Protein AF-A0AA41BGP5-F1 (afdb_monomer)

Radius of gyration: 15.24 Å; Cα contacts (8 Å, |Δi|>4): 98; chains: 1; bounding box: 39×30×47 Å

Structure (mmCIF, N/CA/C/O backbone):
data_AF-A0AA41BGP5-F1
#
_entry.id   AF-A0AA41BGP5-F1
#
loop_
_atom_site.group_PDB
_atom_site.id
_atom_site.type_symbol
_atom_site.label_atom_id
_atom_site.label_alt_id
_atom_site.label_comp_id
_atom_site.label_asym_id
_atom_site.label_entity_id
_atom_site.label_seq_id
_atom_site.pdbx_PDB_ins_code
_atom_site.Cartn_x
_atom_site.Cartn_y
_atom_site.Cartn_z
_atom_site.occupancy
_atom_site.B_iso_or_equiv
_atom_site.auth_seq_id
_atom_site.auth_comp_id
_atom_site.auth_asym_id
_atom_site.auth_atom_id
_atom_site.pdbx_PDB_model_num
ATOM 1 N N . MET A 1 1 ? -28.105 -10.436 -33.618 1.00 43.47 1 MET A N 1
ATOM 2 C CA . MET A 1 1 ? -27.779 -10.004 -32.245 1.00 43.47 1 MET A CA 1
ATOM 3 C C . MET A 1 1 ? -26.264 -10.003 -32.176 1.00 43.47 1 MET A C 1
ATOM 5 O O . MET A 1 1 ? -25.686 -11.055 -32.396 1.00 43.47 1 MET A O 1
ATOM 9 N N . ALA A 1 2 ? -25.632 -8.834 -32.091 1.00 44.22 2 ALA A N 1
ATOM 10 C CA . ALA A 1 2 ? -24.176 -8.717 -32.109 1.00 44.22 2 ALA A CA 1
ATOM 11 C C . ALA A 1 2 ? -23.711 -8.371 -30.692 1.00 44.22 2 ALA A C 1
ATOM 13 O O . ALA A 1 2 ? -23.896 -7.244 -30.239 1.00 44.22 2 ALA A O 1
ATOM 14 N N . GLU A 1 3 ? -23.163 -9.359 -29.990 1.00 52.66 3 GLU A N 1
ATOM 15 C CA . GLU A 1 3 ? -22.409 -9.159 -28.754 1.00 52.66 3 GLU A CA 1
ATOM 16 C C . GLU A 1 3 ? -21.064 -8.532 -29.118 1.00 52.66 3 GLU A C 1
ATOM 18 O O . GLU A 1 3 ? -20.100 -9.212 -29.460 1.00 52.66 3 GLU A O 1
ATOM 23 N N . ILE A 1 4 ? -21.015 -7.203 -29.089 1.00 52.88 4 ILE A N 1
ATOM 24 C CA . ILE A 1 4 ? -19.750 -6.476 -29.088 1.00 52.88 4 ILE A CA 1
ATOM 25 C C . ILE A 1 4 ? -19.310 -6.445 -27.629 1.00 52.88 4 ILE A C 1
ATOM 27 O O . ILE A 1 4 ? -19.720 -5.589 -26.846 1.00 52.88 4 ILE A O 1
ATOM 31 N N . ILE A 1 5 ? -18.543 -7.469 -27.264 1.00 53.25 5 ILE A N 1
ATOM 32 C CA . ILE A 1 5 ? -17.849 -7.582 -25.987 1.00 53.25 5 ILE A CA 1
ATOM 33 C C . ILE A 1 5 ? -17.012 -6.311 -25.842 1.00 53.25 5 ILE A C 1
ATOM 35 O O . ILE A 1 5 ? -16.168 -6.004 -26.684 1.00 53.25 5 ILE A O 1
ATOM 39 N N . GLN A 1 6 ? -17.330 -5.534 -24.812 1.00 52.88 6 GLN A N 1
ATOM 40 C CA . GLN A 1 6 ? -16.662 -4.281 -24.488 1.00 52.88 6 GLN A CA 1
ATOM 41 C C . GLN A 1 6 ? -15.147 -4.530 -24.449 1.00 52.88 6 GLN A C 1
ATOM 43 O O . GLN A 1 6 ? -14.733 -5.543 -23.875 1.00 52.88 6 GLN A O 1
ATOM 48 N N . PRO A 1 7 ? -14.297 -3.653 -25.014 1.00 47.09 7 PRO A N 1
ATOM 49 C CA . PRO A 1 7 ? -12.891 -3.702 -24.679 1.00 47.09 7 PRO A CA 1
ATOM 50 C C . PRO A 1 7 ? -12.819 -3.386 -23.188 1.00 47.09 7 PRO A C 1
ATOM 52 O O . PRO A 1 7 ? -12.967 -2.238 -22.774 1.00 47.09 7 PRO A O 1
ATOM 55 N N . ILE A 1 8 ? -12.656 -4.428 -22.377 1.00 50.59 8 ILE A N 1
ATOM 56 C CA . ILE A 1 8 ? -12.137 -4.318 -21.023 1.00 50.59 8 ILE A CA 1
ATOM 57 C C . ILE A 1 8 ? -10.825 -3.571 -21.217 1.00 50.59 8 ILE A C 1
ATOM 59 O O . ILE A 1 8 ? -9.831 -4.163 -21.647 1.00 50.59 8 ILE A O 1
ATOM 63 N N . GLN A 1 9 ? -10.846 -2.253 -21.007 1.00 42.50 9 GLN A N 1
ATOM 64 C CA . GLN A 1 9 ? -9.649 -1.469 -20.777 1.00 42.50 9 GLN A CA 1
ATOM 65 C C . GLN A 1 9 ? -9.064 -2.063 -19.505 1.00 42.50 9 GLN A C 1
ATOM 67 O O . GLN A 1 9 ? -9.352 -1.651 -18.389 1.00 42.50 9 GLN A O 1
ATOM 72 N N . THR A 1 10 ? -8.327 -3.154 -19.685 1.00 48.16 10 THR A N 1
ATOM 73 C CA . THR A 1 10 ? -7.395 -3.635 -18.698 1.00 48.16 10 THR A CA 1
ATOM 74 C C . THR A 1 10 ? -6.386 -2.515 -18.676 1.00 48.16 10 THR A C 1
ATOM 76 O O . THR A 1 10 ? -5.533 -2.443 -19.557 1.00 48.16 10 THR A O 1
ATOM 79 N N . GLU A 1 11 ? -6.563 -1.576 -17.751 1.00 48.44 11 GLU A N 1
ATOM 80 C CA . GLU A 1 11 ? -5.488 -0.724 -17.291 1.00 48.44 11 GLU A CA 1
ATOM 81 C C . GLU A 1 11 ? -4.365 -1.683 -16.894 1.00 48.44 11 GLU A C 1
ATOM 83 O O . GLU A 1 11 ? -4.300 -2.245 -15.792 1.00 48.44 11 GLU A O 1
ATOM 88 N N . PHE A 1 12 ? -3.504 -1.962 -17.870 1.00 50.91 12 PHE A N 1
ATOM 89 C CA . PHE A 1 12 ? -2.133 -2.311 -17.627 1.00 50.91 12 PHE A CA 1
ATOM 90 C C . PHE A 1 12 ? -1.615 -1.109 -16.844 1.00 50.91 12 PHE A C 1
ATOM 92 O O . PHE A 1 12 ? -1.168 -0.123 -17.415 1.00 50.91 12 PHE A O 1
ATOM 99 N N . LEU A 1 13 ? -1.765 -1.161 -15.516 1.00 55.47 13 LEU A N 1
ATOM 100 C CA . LEU A 1 13 ? -0.761 -0.629 -14.614 1.00 55.47 13 LEU A CA 1
ATOM 101 C C . LEU A 1 13 ? 0.536 -1.254 -15.114 1.00 55.47 13 LEU A C 1
ATOM 103 O O . LEU A 1 13 ? 0.842 -2.403 -14.777 1.00 55.47 13 LEU A O 1
ATOM 107 N N . ASP A 1 14 ? 1.164 -0.551 -16.052 1.00 60.91 14 ASP A N 1
ATOM 108 C CA . ASP A 1 14 ? 2.507 -0.808 -16.518 1.00 60.91 14 ASP A CA 1
ATOM 109 C C . ASP A 1 14 ? 3.314 -0.883 -15.233 1.00 60.91 14 ASP A C 1
ATOM 111 O O . ASP A 1 14 ? 3.243 0.019 -14.394 1.00 60.91 14 ASP A O 1
ATOM 115 N N . TYR A 1 15 ? 3.876 -2.058 -14.974 1.00 62.56 15 TYR A N 1
ATOM 116 C CA . TYR A 1 15 ? 4.614 -2.282 -13.749 1.00 62.56 15 TYR A CA 1
ATOM 117 C C . TYR A 1 15 ? 5.748 -1.265 -13.723 1.00 62.56 15 TYR A C 1
ATOM 119 O O . TYR A 1 15 ? 6.720 -1.405 -14.462 1.00 62.56 15 TYR A O 1
ATOM 127 N N . ASP A 1 16 ? 5.593 -0.237 -12.897 1.00 75.31 16 ASP A N 1
ATOM 128 C CA . ASP A 1 16 ? 6.600 0.789 -12.753 1.00 75.31 16 ASP A CA 1
ATOM 129 C C . ASP A 1 16 ? 7.613 0.292 -11.713 1.00 75.31 16 ASP A C 1
ATOM 131 O O . ASP A 1 16 ? 7.261 0.126 -10.539 1.00 75.31 16 ASP A O 1
ATOM 135 N N . PRO A 1 17 ? 8.866 0.007 -12.106 1.00 75.94 17 PRO A N 1
ATOM 136 C CA . PRO A 1 17 ? 9.868 -0.480 -11.169 1.00 75.94 17 PRO A CA 1
ATOM 137 C C . PRO A 1 17 ? 10.226 0.561 -10.099 1.00 75.94 17 PRO A C 1
ATOM 139 O O . PRO A 1 17 ? 10.780 0.185 -9.068 1.00 75.94 17 PRO A O 1
ATOM 142 N N . ALA A 1 18 ? 9.907 1.846 -10.298 1.00 82.00 18 ALA A N 1
ATOM 143 C CA . ALA A 1 18 ? 10.053 2.867 -9.267 1.00 82.00 18 ALA A CA 1
ATOM 144 C C . ALA A 1 18 ? 8.907 2.833 -8.240 1.00 82.00 18 ALA A C 1
ATOM 146 O O . ALA A 1 18 ? 9.073 3.380 -7.151 1.00 82.00 18 ALA A O 1
ATOM 147 N N . LEU A 1 19 ? 7.787 2.157 -8.530 1.00 87.44 19 LEU A N 1
ATOM 148 C CA . LEU A 1 19 ? 6.637 1.979 -7.633 1.00 87.44 19 LEU A CA 1
ATOM 149 C C . LEU A 1 19 ? 6.334 0.484 -7.389 1.00 87.44 19 LEU A C 1
ATOM 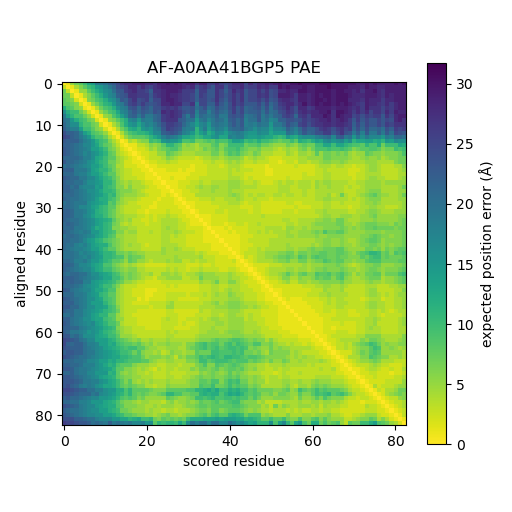151 O O . LEU A 1 19 ? 5.279 -0.023 -7.783 1.00 87.44 19 LEU A O 1
ATOM 155 N N . PRO A 1 20 ? 7.242 -0.258 -6.724 1.00 90.00 20 PRO A N 1
ATOM 156 C CA . PRO A 1 20 ? 7.116 -1.707 -6.569 1.00 90.00 20 PRO A CA 1
ATOM 157 C C . PRO A 1 20 ? 6.028 -2.142 -5.575 1.00 90.00 20 PRO A C 1
ATOM 159 O O . PRO A 1 20 ? 5.734 -3.339 -5.486 1.00 90.00 20 PRO A O 1
ATOM 162 N N . TYR A 1 21 ? 5.422 -1.210 -4.838 1.00 90.69 21 TYR A N 1
ATOM 163 C CA . TYR A 1 21 ? 4.392 -1.484 -3.840 1.00 90.69 21 TYR A CA 1
ATOM 164 C C . TYR A 1 21 ? 3.110 -0.719 -4.140 1.00 90.69 21 TYR A C 1
ATOM 166 O O . TYR A 1 21 ? 3.113 0.318 -4.792 1.00 90.69 21 TYR A O 1
ATOM 174 N N . VAL A 1 22 ? 2.003 -1.230 -3.620 1.00 90.62 22 VAL A N 1
ATOM 175 C CA . VAL A 1 22 ? 0.687 -0.610 -3.687 1.00 90.62 22 VAL A CA 1
ATOM 176 C C . VAL A 1 22 ? 0.137 -0.508 -2.276 1.00 90.62 22 VAL A C 1
ATOM 178 O O . VAL A 1 22 ? -0.022 -1.514 -1.590 1.00 90.62 22 VAL A O 1
ATOM 181 N N . PHE A 1 23 ? -0.113 0.714 -1.832 1.00 90.38 23 PHE A N 1
ATOM 182 C CA . PHE A 1 23 ? -0.707 1.021 -0.545 1.00 90.38 23 PHE A CA 1
ATOM 183 C C . PHE A 1 23 ? -2.228 1.073 -0.669 1.00 90.38 23 PHE A C 1
ATOM 185 O O . PHE A 1 23 ? -2.760 1.833 -1.472 1.00 90.38 23 PHE A O 1
ATOM 192 N N . ASP A 1 24 ? -2.928 0.289 0.139 1.00 90.75 24 ASP A N 1
ATOM 193 C CA . ASP A 1 24 ? -4.374 0.388 0.277 1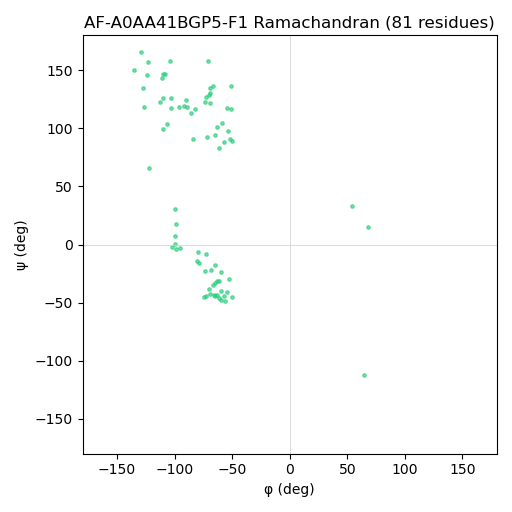.00 90.75 24 ASP A CA 1
ATOM 194 C C . ASP A 1 24 ? -4.726 1.259 1.484 1.00 90.75 24 ASP A C 1
ATOM 196 O O . ASP A 1 24 ? -4.390 0.922 2.618 1.00 90.75 24 ASP A O 1
ATOM 200 N N . ALA A 1 25 ? -5.417 2.375 1.247 1.00 84.56 25 ALA A N 1
ATOM 201 C CA . ALA A 1 25 ? -5.811 3.294 2.312 1.00 84.56 25 ALA A CA 1
ATOM 202 C C . ALA A 1 25 ? -6.965 2.754 3.178 1.00 84.56 25 ALA A C 1
ATOM 204 O O . ALA A 1 25 ? -7.095 3.167 4.329 1.00 84.56 25 ALA A O 1
ATOM 205 N N . ASN A 1 26 ? -7.780 1.825 2.659 1.00 84.19 26 ASN A N 1
ATOM 206 C CA . ASN A 1 26 ? -8.919 1.264 3.393 1.00 84.19 26 ASN A CA 1
ATOM 207 C C . ASN A 1 26 ? -8.459 0.277 4.470 1.00 84.19 26 ASN A C 1
ATOM 209 O O . ASN A 1 26 ? -8.927 0.323 5.605 1.00 84.19 26 ASN A O 1
ATOM 213 N N . THR A 1 27 ? -7.534 -0.614 4.121 1.00 86.31 27 THR A N 1
ATOM 214 C CA . THR A 1 27 ? -6.976 -1.634 5.011 1.00 86.31 27 THR A CA 1
ATOM 215 C C . THR A 1 27 ? -5.624 -1.234 5.590 1.00 86.31 27 THR A C 1
ATOM 217 O O . THR A 1 27 ? -5.068 -1.997 6.378 1.00 86.31 27 THR A O 1
ATOM 220 N N . ARG A 1 28 ? -5.071 -0.082 5.181 1.00 86.44 28 ARG A N 1
ATOM 221 C CA . ARG A 1 28 ? -3.751 0.432 5.594 1.00 86.44 28 ARG A CA 1
ATOM 222 C C . ARG A 1 28 ? -2.626 -0.579 5.347 1.00 86.44 28 ARG A C 1
ATOM 224 O O . ARG A 1 28 ? -1.658 -0.680 6.101 1.00 86.44 28 ARG A O 1
ATOM 231 N N . ALA A 1 29 ? -2.771 -1.369 4.284 1.00 87.44 29 ALA A N 1
ATOM 232 C CA . ALA A 1 29 ? -1.873 -2.470 3.966 1.00 87.44 29 ALA A CA 1
ATOM 233 C C . ALA A 1 29 ? -1.037 -2.161 2.723 1.00 87.44 29 ALA A C 1
ATOM 235 O O . ALA A 1 29 ? -1.494 -1.511 1.786 1.00 87.44 29 ALA A O 1
ATOM 236 N N . LEU A 1 30 ? 0.199 -2.657 2.712 1.00 89.56 30 LEU A N 1
ATOM 237 C CA . LEU A 1 30 ? 1.104 -2.565 1.569 1.00 89.56 30 LEU A CA 1
ATOM 238 C C . LEU A 1 30 ? 1.170 -3.910 0.849 1.00 89.56 30 LEU A C 1
ATOM 240 O O . LEU A 1 30 ? 1.507 -4.934 1.443 1.00 89.56 30 LEU A O 1
ATOM 244 N N . TYR A 1 31 ? 0.904 -3.885 -0.450 1.00 89.81 31 TYR A N 1
ATOM 245 C CA . TYR A 1 31 ? 0.914 -5.038 -1.336 1.00 89.81 31 TYR A CA 1
ATOM 246 C C . TYR A 1 31 ? 2.063 -4.907 -2.325 1.00 89.81 31 TYR A C 1
ATOM 248 O O . TYR A 1 31 ? 2.143 -3.942 -3.080 1.00 89.81 31 TYR A O 1
ATOM 256 N N . ALA A 1 32 ? 2.962 -5.886 -2.358 1.00 89.94 32 ALA A N 1
ATOM 257 C CA . ALA A 1 32 ? 4.028 -5.897 -3.354 1.00 89.94 32 ALA A CA 1
ATOM 258 C C . ALA A 1 32 ? 3.443 -6.179 -4.747 1.00 89.94 32 ALA A C 1
ATOM 260 O O . ALA A 1 32 ? 2.734 -7.171 -4.940 1.00 89.94 32 ALA A O 1
ATOM 261 N N . PHE A 1 33 ? 3.772 -5.350 -5.736 1.00 87.19 33 PHE A N 1
ATOM 262 C CA . PHE A 1 33 ? 3.249 -5.488 -7.096 1.00 87.19 33 PHE A CA 1
ATOM 263 C C . PHE A 1 33 ? 3.691 -6.800 -7.753 1.00 87.19 33 PHE A C 1
ATOM 265 O O . PHE A 1 33 ? 2.930 -7.415 -8.495 1.00 87.19 33 PHE A O 1
ATOM 272 N N . VAL A 1 34 ? 4.876 -7.308 -7.403 1.00 86.81 34 VAL A N 1
ATOM 273 C CA . VAL A 1 34 ? 5.362 -8.628 -7.850 1.00 86.81 34 VAL A CA 1
ATOM 274 C C . VAL A 1 34 ? 4.440 -9.782 -7.427 1.00 86.81 34 VAL A C 1
ATOM 276 O O . VAL A 1 34 ? 4.418 -10.827 -8.071 1.00 86.81 34 VAL A O 1
ATOM 279 N N . LEU A 1 35 ? 3.641 -9.593 -6.371 1.00 87.50 35 LEU A N 1
ATOM 280 C CA . LEU A 1 35 ? 2.647 -10.553 -5.889 1.00 87.50 35 LEU A CA 1
ATOM 281 C C . LEU A 1 35 ? 1.220 -10.208 -6.342 1.00 87.50 35 LEU A C 1
ATOM 283 O O . LEU A 1 35 ? 0.276 -10.886 -5.932 1.00 87.50 35 LEU A O 1
ATOM 287 N N . ARG A 1 36 ? 1.040 -9.205 -7.215 1.00 85.44 36 ARG A N 1
ATOM 288 C CA . ARG A 1 36 ? -0.270 -8.765 -7.724 1.00 85.44 36 ARG A CA 1
ATOM 289 C C . ARG A 1 36 ? -1.108 -9.924 -8.241 1.00 85.44 36 ARG A C 1
ATOM 291 O O . ARG A 1 36 ? -2.281 -9.997 -7.899 1.00 85.44 36 ARG A O 1
ATOM 298 N N . SER A 1 37 ? -0.527 -10.833 -9.025 1.00 85.56 37 SER A N 1
ATOM 299 C CA . SER A 1 37 ? -1.251 -12.001 -9.547 1.00 85.56 37 SER A CA 1
ATOM 300 C C . SER A 1 37 ? -1.871 -12.824 -8.418 1.00 85.56 37 SER A C 1
ATOM 302 O O . SER A 1 37 ? -3.077 -13.042 -8.430 1.00 85.56 37 SER A O 1
ATOM 304 N N . ARG A 1 38 ? -1.094 -13.138 -7.372 1.00 88.69 38 ARG A N 1
ATOM 305 C CA . ARG A 1 38 ? -1.588 -13.880 -6.203 1.00 88.69 38 ARG A CA 1
ATOM 306 C C . ARG A 1 38 ? -2.668 -13.122 -5.443 1.00 88.69 38 ARG A C 1
ATOM 308 O O . ARG A 1 38 ? -3.674 -13.704 -5.058 1.00 88.69 38 ARG A O 1
ATOM 315 N N . TYR A 1 39 ? -2.481 -11.823 -5.224 1.00 88.00 39 TYR A N 1
ATOM 316 C CA . TYR A 1 39 ? -3.483 -11.014 -4.533 1.00 88.00 39 TYR A CA 1
ATOM 317 C C . TYR A 1 39 ? -4.776 -10.880 -5.341 1.00 88.00 39 TYR A C 1
ATOM 319 O O . TYR A 1 39 ? -5.852 -10.862 -4.752 1.00 88.00 39 TYR A O 1
ATOM 327 N N . ARG A 1 40 ? -4.694 -10.822 -6.675 1.00 86.06 40 ARG A N 1
ATOM 328 C CA . ARG A 1 40 ? -5.866 -10.816 -7.559 1.00 86.06 40 ARG A CA 1
ATOM 329 C C . ARG A 1 40 ? -6.584 -12.158 -7.550 1.00 86.06 40 ARG A C 1
ATOM 331 O O . ARG A 1 40 ? -7.805 -12.164 -7.476 1.00 86.06 40 ARG A O 1
ATOM 338 N N . GLU A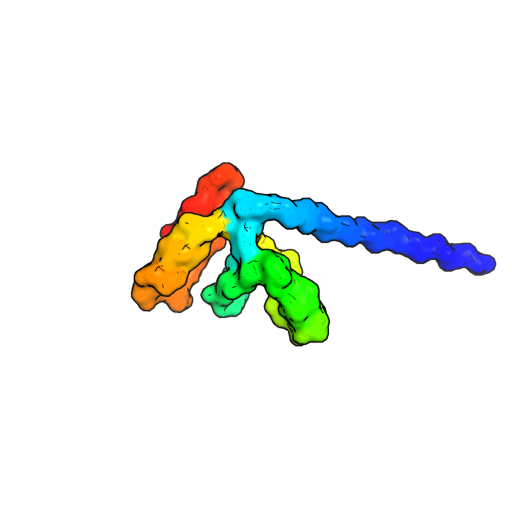 1 41 ? -5.848 -13.266 -7.583 1.00 89.69 41 GLU A N 1
ATOM 339 C CA . GLU A 1 41 ? -6.416 -14.615 -7.461 1.00 89.69 41 GLU A CA 1
ATOM 340 C C . GLU A 1 41 ? -7.158 -14.797 -6.129 1.00 89.69 41 GLU A C 1
ATOM 342 O O . GLU A 1 41 ? -8.256 -15.348 -6.109 1.00 89.69 41 GLU A O 1
ATOM 347 N N . SER A 1 42 ? -6.609 -14.265 -5.034 1.00 88.06 42 SER A N 1
ATOM 348 C CA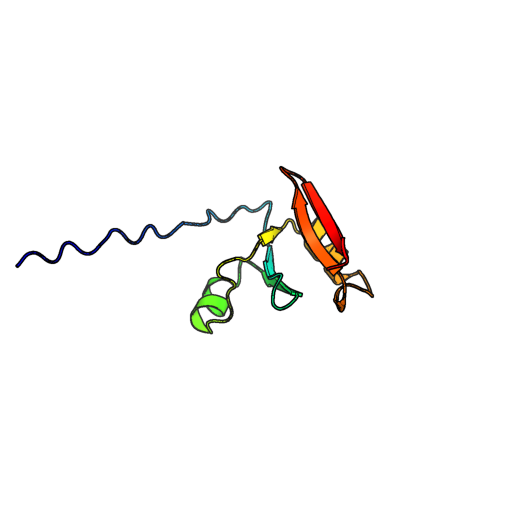 . SER A 1 42 ? -7.253 -14.274 -3.712 1.00 88.06 42 SER A CA 1
ATOM 349 C C . SER A 1 42 ? -8.324 -13.190 -3.517 1.00 88.06 42 SER A C 1
ATOM 351 O O . SER A 1 42 ? -8.961 -13.156 -2.468 1.00 88.06 42 SER A O 1
ATOM 353 N N . GLY A 1 43 ? -8.505 -12.267 -4.469 1.00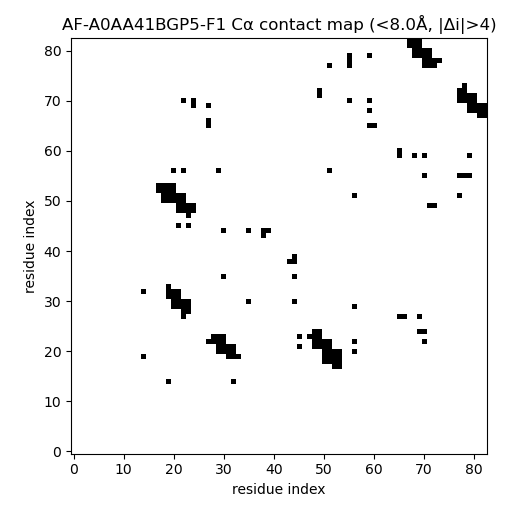 86.31 43 GLY A N 1
ATOM 354 C CA . GLY A 1 43 ? -9.420 -11.125 -4.333 1.00 86.31 43 GLY A CA 1
ATOM 355 C C . GLY A 1 43 ? -9.005 -10.081 -3.286 1.00 86.31 43 GLY A C 1
ATOM 356 O O . GLY A 1 43 ? -9.819 -9.257 -2.890 1.00 86.31 43 GLY A O 1
ATOM 357 N N . SER A 1 44 ? -7.754 -10.109 -2.821 1.00 87.19 44 SER A N 1
ATOM 358 C CA . SER A 1 44 ? -7.204 -9.173 -1.826 1.00 87.19 44 SER A CA 1
ATOM 359 C C . SER A 1 44 ? -6.457 -7.992 -2.447 1.00 87.19 44 SER A C 1
ATOM 361 O O . SER A 1 44 ? -5.930 -7.158 -1.719 1.00 87.19 44 SER A O 1
ATOM 363 N N . TRP A 1 45 ? -6.329 -7.950 -3.776 1.00 86.88 45 TRP A N 1
ATOM 364 C CA . TRP A 1 45 ? -5.650 -6.851 -4.455 1.00 86.88 45 TRP A CA 1
ATOM 365 C C . TRP A 1 45 ? -6.509 -5.582 -4.417 1.00 86.88 45 TRP A C 1
ATOM 367 O O . TRP A 1 45 ? -7.658 -5.635 -4.865 1.00 86.88 45 TRP A O 1
ATOM 377 N N . PRO A 1 46 ? -5.967 -4.447 -3.950 1.00 85.81 46 PRO A N 1
ATOM 378 C CA . PRO A 1 46 ? -6.726 -3.208 -3.884 1.00 85.81 46 PRO A CA 1
ATOM 379 C C . PRO A 1 46 ? -7.016 -2.666 -5.288 1.00 85.81 46 PRO A C 1
ATOM 381 O O . PRO A 1 46 ? -6.122 -2.575 -6.134 1.00 85.81 46 PRO A O 1
ATOM 384 N N . VAL A 1 47 ? -8.282 -2.322 -5.542 1.00 82.44 47 VAL A N 1
ATOM 385 C CA . VAL A 1 47 ? -8.715 -1.705 -6.809 1.00 82.44 47 VAL A CA 1
ATOM 386 C C . VAL A 1 47 ? -8.242 -0.250 -6.869 1.00 82.44 47 VAL A C 1
ATOM 388 O O . VAL A 1 47 ? -7.645 0.145 -7.864 1.00 82.44 47 VAL A O 1
ATOM 391 N N . ASP A 1 48 ? -8.398 0.487 -5.767 1.00 84.00 48 ASP A N 1
ATOM 392 C CA . ASP A 1 48 ? -7.992 1.891 -5.601 1.00 84.00 48 ASP A CA 1
ATOM 393 C C . ASP A 1 48 ? -6.659 2.032 -4.845 1.00 84.00 48 ASP A C 1
ATOM 395 O O . ASP A 1 48 ? -6.420 2.989 -4.106 1.00 84.00 48 ASP A O 1
ATOM 399 N N . GLY A 1 49 ? -5.782 1.038 -4.991 1.00 85.94 49 GLY A N 1
ATOM 400 C CA . GLY A 1 49 ? -4.486 1.038 -4.332 1.00 85.94 49 GLY A CA 1
ATOM 401 C C . GLY A 1 49 ? -3.552 2.102 -4.912 1.00 85.94 49 GLY A C 1
ATOM 402 O O . GLY A 1 49 ? -3.396 2.221 -6.127 1.00 85.94 49 GLY A O 1
ATOM 403 N N . LEU A 1 50 ? -2.878 2.848 -4.041 1.00 89.62 50 LEU A N 1
ATOM 404 C CA . LEU A 1 50 ? -1.907 3.863 -4.419 1.00 89.62 50 LEU A CA 1
ATOM 405 C C . LEU A 1 50 ? -0.546 3.209 -4.708 1.00 89.62 50 LEU A C 1
ATOM 407 O O . LEU A 1 50 ? 0.062 2.672 -3.784 1.00 89.62 50 LEU A O 1
ATOM 411 N N . PRO A 1 51 ? -0.013 3.263 -5.940 1.00 89.69 51 PRO A N 1
ATOM 412 C CA . PRO A 1 51 ? 1.330 2.771 -6.217 1.00 89.69 51 PRO A CA 1
ATOM 413 C C . PRO A 1 51 ? 2.359 3.686 -5.547 1.00 89.69 51 PRO A C 1
ATOM 415 O O . PRO A 1 51 ? 2.384 4.890 -5.804 1.00 89.69 51 PRO A O 1
ATOM 418 N N . VAL A 1 52 ? 3.185 3.114 -4.677 1.00 89.94 52 VAL A N 1
ATOM 419 C CA . VAL A 1 52 ? 4.153 3.816 -3.830 1.00 89.94 52 VAL A CA 1
ATOM 420 C C . VAL A 1 52 ? 5.567 3.275 -4.059 1.00 89.94 52 VAL A C 1
ATOM 422 O O . VAL A 1 52 ? 5.746 2.075 -4.305 1.00 89.94 52 VAL A O 1
ATOM 425 N N . PRO A 1 53 ? 6.591 4.140 -3.974 1.00 91.31 53 PRO A N 1
ATOM 426 C CA . PRO A 1 53 ? 7.975 3.722 -4.098 1.00 91.31 53 PRO A CA 1
ATOM 427 C C . PRO A 1 53 ? 8.407 2.928 -2.867 1.00 91.31 53 PRO A C 1
ATOM 429 O O . PRO A 1 53 ? 7.842 3.077 -1.779 1.00 91.31 53 PRO A O 1
ATOM 432 N N . GLU A 1 54 ? 9.447 2.113 -3.033 1.00 89.81 54 GLU A N 1
ATOM 433 C CA . GLU A 1 54 ? 10.014 1.310 -1.944 1.00 89.81 54 GLU A CA 1
ATOM 434 C C . GLU A 1 54 ? 10.397 2.172 -0.734 1.00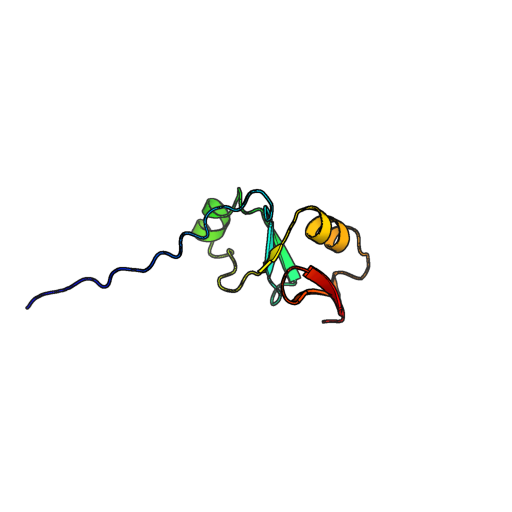 89.81 54 GLU A C 1
ATOM 436 O O . GLU A 1 54 ? 10.093 1.800 0.394 1.00 89.81 54 GLU A O 1
ATOM 441 N N . GLU A 1 55 ? 10.982 3.354 -0.954 1.00 89.69 55 GLU A N 1
ATOM 442 C CA . GLU A 1 55 ? 11.393 4.256 0.128 1.00 89.69 55 GLU A CA 1
ATOM 443 C C . GLU A 1 55 ? 10.207 4.679 1.011 1.00 89.69 55 GLU A C 1
ATOM 445 O O . GLU A 1 55 ? 10.272 4.564 2.235 1.00 89.69 55 GLU A O 1
ATOM 450 N N . SER A 1 56 ? 9.090 5.100 0.407 1.00 89.31 56 SER A N 1
ATOM 451 C CA . SER A 1 56 ? 7.889 5.499 1.153 1.00 89.31 56 SER A CA 1
ATOM 452 C C . SER A 1 56 ? 7.193 4.305 1.804 1.00 89.31 56 SER A C 1
ATOM 454 O O . SER A 1 56 ? 6.721 4.418 2.934 1.00 89.31 56 SER A O 1
ATOM 456 N N . ALA A 1 57 ? 7.154 3.155 1.125 1.00 89.50 57 ALA A N 1
ATOM 457 C CA . ALA A 1 57 ? 6.614 1.919 1.683 1.00 89.50 57 ALA A CA 1
ATOM 458 C C . ALA A 1 57 ? 7.414 1.469 2.916 1.00 89.50 57 ALA A C 1
ATOM 460 O O . ALA A 1 57 ? 6.833 1.163 3.956 1.00 89.50 57 ALA A O 1
ATOM 461 N N . HIS A 1 58 ? 8.746 1.484 2.836 1.00 90.19 58 HIS A N 1
ATOM 462 C CA . HIS A 1 58 ? 9.623 1.171 3.959 1.00 90.19 58 HIS A CA 1
ATOM 463 C C . HIS A 1 58 ? 9.509 2.194 5.083 1.00 90.19 58 HIS A C 1
ATOM 465 O O . HIS A 1 58 ? 9.422 1.785 6.241 1.00 90.19 58 HIS A O 1
ATOM 471 N N . ALA A 1 59 ? 9.471 3.494 4.779 1.00 89.94 59 ALA A N 1
ATOM 472 C CA . ALA A 1 59 ? 9.266 4.529 5.789 1.00 89.94 59 ALA A CA 1
ATOM 473 C C . ALA A 1 59 ? 7.953 4.301 6.552 1.00 89.94 59 ALA A C 1
ATOM 475 O O . ALA A 1 59 ? 7.947 4.314 7.778 1.00 89.94 59 ALA A O 1
ATOM 476 N N . TYR A 1 60 ? 6.871 3.981 5.837 1.00 88.69 60 TYR A N 1
ATOM 477 C CA . TYR A 1 60 ? 5.585 3.645 6.439 1.00 88.69 60 TYR A CA 1
ATOM 478 C C . TYR A 1 60 ? 5.634 2.359 7.273 1.00 88.69 60 TYR A C 1
ATOM 480 O O . TYR A 1 60 ? 5.131 2.328 8.390 1.00 88.69 60 TYR A O 1
ATOM 488 N N . MET A 1 61 ? 6.271 1.290 6.783 1.00 87.69 61 MET A N 1
ATOM 489 C CA . MET A 1 61 ? 6.387 0.039 7.543 1.00 87.69 61 MET A CA 1
ATOM 490 C C . MET A 1 61 ? 7.216 0.184 8.824 1.00 87.69 61 MET A C 1
ATOM 492 O O . MET A 1 61 ? 6.920 -0.510 9.800 1.00 87.69 61 MET A O 1
ATOM 496 N N . ASN A 1 62 ? 8.234 1.050 8.814 1.00 89.69 62 ASN A N 1
ATOM 497 C CA . ASN A 1 62 ? 9.081 1.342 9.972 1.00 89.69 62 ASN A CA 1
ATOM 498 C C . ASN A 1 62 ? 8.437 2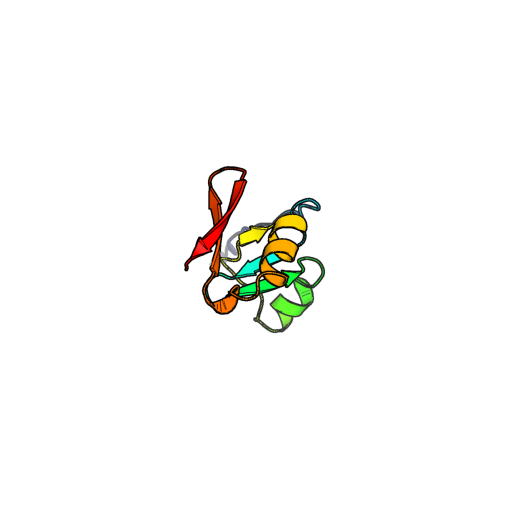.330 10.954 1.00 89.69 62 ASN A C 1
ATOM 500 O O . ASN A 1 62 ? 8.910 2.443 12.084 1.00 89.69 62 ASN A O 1
ATOM 504 N N . ASP A 1 63 ? 7.376 3.032 10.553 1.00 85.88 63 ASP A N 1
ATOM 505 C CA . ASP A 1 63 ? 6.679 3.959 11.432 1.00 85.88 63 ASP A CA 1
ATOM 506 C C . ASP A 1 63 ? 5.852 3.180 12.481 1.00 85.88 63 ASP A C 1
ATOM 508 O O . ASP A 1 63 ? 5.000 2.357 12.123 1.00 85.88 63 ASP A O 1
ATOM 512 N N . PRO A 1 64 ? 6.084 3.395 13.790 1.00 85.00 64 PRO A N 1
ATOM 513 C CA . PRO A 1 64 ? 5.350 2.698 14.846 1.00 85.00 64 PRO A CA 1
ATOM 514 C C . PRO A 1 64 ? 3.875 3.117 14.916 1.00 85.00 64 PRO A C 1
ATOM 516 O O . PRO A 1 64 ? 3.047 2.362 15.419 1.00 85.00 64 PRO A O 1
ATOM 519 N N . GLU A 1 65 ? 3.538 4.292 14.386 1.00 86.38 65 GLU A N 1
ATOM 520 C CA . GLU A 1 65 ? 2.185 4.842 14.311 1.00 86.38 65 GLU A CA 1
ATOM 521 C C . GLU A 1 65 ? 1.566 4.620 12.925 1.00 86.38 65 GLU A C 1
ATOM 523 O O . GLU A 1 65 ? 0.574 5.257 12.577 1.00 86.38 65 GLU A O 1
ATOM 528 N N . ARG A 1 66 ? 2.109 3.701 12.112 1.00 82.94 66 ARG A N 1
ATOM 529 C CA . ARG A 1 66 ? 1.554 3.386 10.786 1.00 82.94 66 ARG A CA 1
ATOM 530 C C . ARG A 1 66 ? 0.065 3.051 10.820 1.00 82.94 66 ARG A C 1
ATOM 532 O O . ARG A 1 66 ? -0.641 3.338 9.866 1.00 82.94 66 ARG A O 1
ATOM 539 N N . ASP A 1 67 ? -0.418 2.493 11.931 1.00 81.19 67 ASP A N 1
ATOM 540 C CA . ASP A 1 67 ? -1.828 2.152 12.111 1.00 81.19 67 ASP A CA 1
ATOM 541 C C . ASP A 1 67 ? -2.744 3.379 12.039 1.00 81.19 67 ASP A C 1
ATOM 543 O O . ASP A 1 67 ? -3.850 3.258 11.534 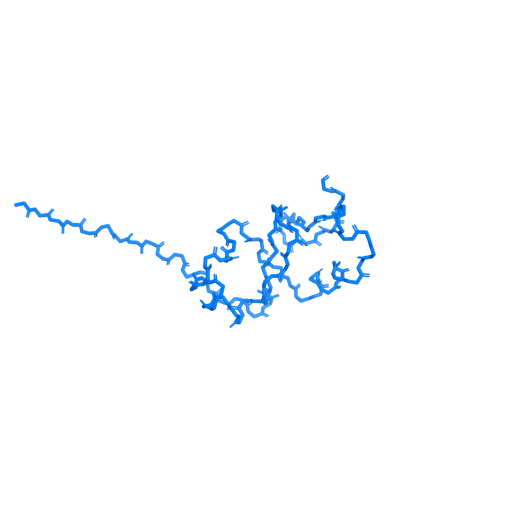1.00 81.19 67 ASP A O 1
ATOM 547 N N . VAL A 1 68 ? -2.278 4.563 12.456 1.00 83.75 68 VAL A N 1
ATOM 548 C CA . VAL A 1 68 ? -3.028 5.833 12.377 1.00 83.75 68 VAL A CA 1
ATOM 549 C C . VAL A 1 68 ? -2.575 6.724 11.221 1.00 83.75 68 VAL A C 1
ATOM 551 O O . VAL A 1 68 ? -3.161 7.771 10.984 1.00 83.75 68 VAL A O 1
ATOM 554 N N . LYS A 1 69 ? -1.563 6.301 10.459 1.00 86.06 69 LYS A N 1
ATOM 555 C CA . LYS A 1 69 ? -1.030 7.052 9.322 1.00 86.06 69 LYS A CA 1
ATOM 556 C C . LYS A 1 69 ? -1.482 6.459 7.992 1.00 86.06 69 LYS A C 1
ATOM 558 O O . LYS A 1 69 ? -1.808 5.278 7.872 1.00 86.06 69 LYS A O 1
ATOM 563 N N . THR A 1 70 ? -1.444 7.282 6.956 1.00 89.50 70 THR A N 1
ATOM 564 C CA . THR A 1 70 ? -1.759 6.921 5.576 1.00 89.50 70 THR A CA 1
ATOM 565 C C . THR A 1 70 ? -0.719 7.495 4.621 1.00 89.50 70 THR A C 1
ATOM 567 O O . THR A 1 70 ? -0.115 8.538 4.893 1.00 89.50 70 THR A O 1
ATOM 570 N N . ILE A 1 71 ? -0.485 6.813 3.499 1.00 88.69 71 ILE A N 1
ATOM 571 C CA . ILE A 1 71 ? 0.363 7.335 2.426 1.00 88.69 71 ILE A CA 1
ATOM 572 C C . ILE A 1 71 ? -0.532 8.073 1.437 1.00 88.69 71 ILE A C 1
ATOM 574 O O . ILE A 1 71 ? -1.408 7.484 0.807 1.00 88.69 71 ILE A O 1
ATOM 578 N N . THR A 1 72 ? -0.283 9.367 1.272 1.00 86.94 72 THR A N 1
ATOM 579 C CA . THR A 1 72 ? -0.960 10.207 0.282 1.00 86.94 72 THR A CA 1
ATOM 580 C C . THR A 1 72 ? 0.013 10.616 -0.810 1.00 86.94 72 THR A C 1
ATOM 582 O O . THR A 1 72 ? 1.193 10.865 -0.559 1.00 86.94 72 THR A O 1
ATOM 585 N N . LYS A 1 73 ? -0.479 10.693 -2.047 1.00 86.50 73 LYS A N 1
ATOM 586 C CA . LYS A 1 73 ? 0.286 11.213 -3.181 1.00 86.50 73 LYS A CA 1
ATOM 587 C C . LYS A 1 73 ? -0.175 12.629 -3.492 1.00 86.50 73 LYS A C 1
ATOM 589 O O . LYS A 1 73 ? -1.322 12.842 -3.872 1.00 86.50 73 LYS A O 1
ATOM 594 N N . SER A 1 74 ? 0.735 13.585 -3.357 1.00 83.94 74 SER A N 1
ATOM 595 C CA . SER A 1 74 ? 0.532 14.983 -3.734 1.00 83.94 74 SER A CA 1
ATOM 596 C C . SER A 1 74 ? 1.387 15.294 -4.959 1.00 83.94 74 SER A C 1
ATOM 598 O O . SER A 1 74 ? 2.595 15.510 -4.856 1.00 83.94 74 SER A O 1
ATOM 600 N N . GLY A 1 75 ? 0.772 15.275 -6.145 1.00 82.50 75 GLY A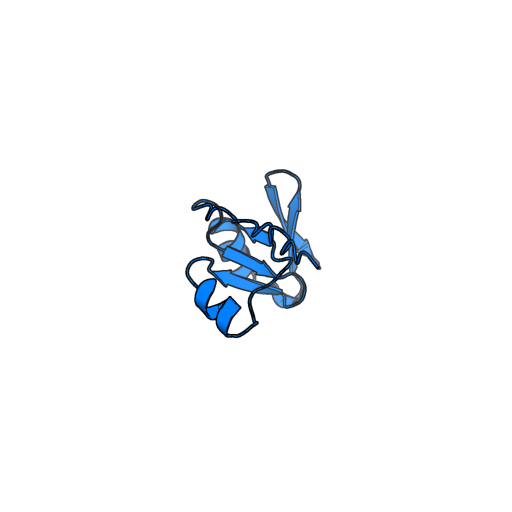 N 1
ATOM 601 C CA . GLY A 1 75 ? 1.489 15.439 -7.412 1.00 82.50 75 GLY A CA 1
ATOM 602 C C . GLY A 1 75 ? 2.471 14.289 -7.658 1.00 82.50 75 GLY A C 1
ATOM 603 O O . GLY A 1 75 ? 2.051 13.152 -7.869 1.00 82.50 75 GLY A O 1
ATOM 604 N N . SER A 1 76 ? 3.772 14.586 -7.617 1.00 79.12 76 SER A N 1
ATOM 605 C CA . SER A 1 76 ? 4.857 13.603 -7.783 1.00 79.12 76 SER A CA 1
ATOM 606 C C . SER A 1 76 ? 5.480 13.144 -6.461 1.00 79.12 76 SER A C 1
ATOM 608 O O . SER A 1 76 ? 6.415 12.348 -6.479 1.00 79.12 76 SER A O 1
ATOM 610 N N . SER A 1 77 ? 4.996 13.645 -5.323 1.00 82.19 77 SER A N 1
ATOM 611 C CA . SER A 1 77 ? 5.545 13.344 -3.999 1.00 82.19 77 SER A CA 1
ATOM 612 C C . SER A 1 77 ? 4.614 12.442 -3.195 1.00 82.19 77 SER A C 1
ATOM 614 O O . SER A 1 77 ? 3.390 12.545 -3.298 1.00 82.19 77 SER A O 1
ATOM 616 N N . PHE A 1 78 ? 5.209 11.581 -2.372 1.00 87.50 78 PHE A N 1
ATOM 617 C CA . PHE A 1 78 ? 4.518 10.689 -1.446 1.00 87.50 78 PHE A CA 1
ATOM 618 C C . PHE A 1 78 ? 4.766 11.166 -0.020 1.00 87.50 78 PHE A C 1
ATOM 620 O O . PHE A 1 78 ? 5.917 11.332 0.383 1.00 87.50 78 PHE A O 1
ATOM 627 N N . THR A 1 79 ? 3.696 11.380 0.737 1.00 87.25 79 THR A N 1
ATOM 628 C CA . THR A 1 79 ? 3.771 11.901 2.102 1.00 87.25 79 THR A CA 1
ATOM 629 C C . THR A 1 79 ? 3.000 10.986 3.038 1.00 87.25 79 THR A C 1
ATOM 631 O O . THR A 1 79 ? 1.878 10.578 2.736 1.00 87.25 79 THR A O 1
ATOM 634 N N . ILE A 1 80 ? 3.600 10.680 4.185 1.00 87.19 80 ILE A N 1
ATOM 635 C CA . ILE A 1 80 ? 2.939 9.952 5.266 1.00 87.19 80 ILE A CA 1
ATOM 636 C C . ILE A 1 80 ? 2.269 10.994 6.162 1.00 87.19 80 ILE A C 1
ATOM 638 O O . ILE A 1 80 ? 2.942 11.869 6.705 1.00 87.19 80 ILE A O 1
ATOM 642 N N . THR A 1 81 ? 0.948 10.933 6.276 1.00 83.88 81 THR A N 1
ATOM 643 C CA . THR A 1 81 ? 0.145 11.859 7.085 1.00 83.88 81 THR A CA 1
ATOM 644 C C . THR A 1 81 ? -0.792 11.084 8.006 1.00 83.88 81 THR A C 1
ATOM 646 O O . THR A 1 81 ? -0.940 9.876 7.840 1.00 83.88 81 THR A O 1
ATOM 649 N N . ASP A 1 82 ? -1.369 11.754 8.997 1.00 79.62 82 ASP A N 1
ATOM 650 C CA . ASP A 1 82 ? -2.405 11.180 9.864 1.00 79.62 82 ASP A CA 1
ATOM 651 C C . ASP A 1 82 ? -3.678 10.924 9.035 1.00 79.62 82 ASP A C 1
ATOM 653 O O . ASP A 1 82 ? -4.007 11.727 8.157 1.00 79.62 82 ASP A O 1
ATOM 657 N N . ALA A 1 83 ? -4.310 9.765 9.230 1.00 66.44 83 ALA A N 1
ATOM 658 C CA . ALA A 1 83 ? -5.400 9.258 8.390 1.00 66.44 83 ALA A CA 1
ATOM 659 C C . ALA A 1 83 ? -6.779 9.839 8.732 1.00 66.44 83 ALA A C 1
ATOM 661 O O . ALA A 1 83 ? -7.104 9.953 9.933 1.00 66.44 83 ALA A O 1
#

Secondary structure (DSSP, 8-state):
----------------TT--EEEETTTTEEEEGGGHHHHHHTT-S-TTPEEE-HHHHHHHHH-TTTTTEEEEEETTEEEEEE-

Nearest PDB structures (foldseek):
  5ks8-assembly1_C  TM=2.492E-01  e=9.123E+00  Methylobacillus flagellatus KT

Solvent-accessible surface area (backbone atoms only — not comparable to full-atom values): 5240 Å² total; per-residue (Å²): 137,82,85,76,75,72,82,75,79,70,76,70,73,68,83,45,85,71,34,44,28,26,38,25,79,90,78,67,43,77,42,51,53,92,46,42,66,61,28,50,76,72,69,69,50,61,88,86,37,44,71,33,32,60,70,60,50,50,53,45,71,69,37,92,59,36,90,56,34,36,84,44,74,61,90,96,42,78,45,81,42,80,104

Foldseek 3Di:
DDPPPDPPPPPPPVCDLQQQWWADPVVLDIDGVVCQVVCVVVVNRDPPTHRHGPVLVVVLVPDPVSVQWDWDDDPPDIDIDGD

Sequence (83 aa):
MAEIIQPIQTEFLDYDPALPYVFDANTRALYAFVLRSRYRESGSWPVDGLPVPEESAHAYMNDPERDVKTITKSGSSFTITDA

pLDDT: mean 79.96, std 14.28, range [42.5, 91.31]

Mean predicted aligned error: 8.95 Å